Protein AF-X1IR39-F1 (afdb_monomer_lite)

Radius of gyration: 13.76 Å; chains: 1; bounding box: 29×26×39 Å

Foldseek 3Di:
DDDDDCQQDDWDPPDVPDTGTPHEGQADDPVPRHRQVVDDPVYSLLVCCVPPVPSSCCVVPVVPVVVVCVVVVHDRPPDNRDDD

Structure (mmCIF, N/CA/C/O backbone):
data_AF-X1IR39-F1
#
_entry.id   AF-X1IR39-F1
#
loop_
_atom_site.group_PDB
_atom_site.id
_atom_site.type_symbol
_atom_site.label_atom_id
_atom_site.label_alt_id
_atom_site.label_comp_id
_atom_site.label_asym_id
_atom_site.label_entity_id
_atom_site.label_seq_id
_atom_site.pdbx_PDB_ins_code
_atom_site.Cartn_x
_atom_site.Cartn_y
_atom_site.Cartn_z
_atom_site.occupancy
_atom_site.B_iso_or_equiv
_atom_site.auth_seq_id
_atom_site.auth_comp_id
_atom_site.auth_asym_id
_atom_site.auth_atom_id
_atom_site.pdbx_PDB_model_num
ATOM 1 N N . GLU A 1 1 ? 7.742 -2.376 26.744 1.00 77.12 1 GLU A N 1
ATOM 2 C CA . GLU A 1 1 ? 6.514 -2.315 25.926 1.00 77.12 1 GLU A CA 1
ATOM 3 C C . GLU A 1 1 ? 6.914 -2.154 24.465 1.00 77.12 1 GLU A C 1
ATOM 5 O O . GLU A 1 1 ? 7.886 -1.452 24.208 1.00 77.12 1 GLU A O 1
ATOM 10 N N . VAL A 1 2 ? 6.269 -2.858 23.532 1.00 83.62 2 VAL A N 1
ATOM 11 C CA . VAL A 1 2 ? 6.590 -2.762 22.096 1.00 83.62 2 VAL A CA 1
ATOM 12 C C . VAL A 1 2 ? 5.523 -1.889 21.437 1.00 83.62 2 VAL A C 1
ATOM 14 O O . VAL A 1 2 ? 4.354 -2.270 21.483 1.00 83.62 2 VAL A O 1
ATOM 17 N N . PRO A 1 3 ? 5.883 -0.742 20.836 1.00 88.19 3 PRO A N 1
ATOM 18 C CA . PRO A 1 3 ? 4.897 0.168 20.274 1.00 88.19 3 PRO A CA 1
ATOM 19 C C . PRO A 1 3 ? 4.225 -0.435 19.037 1.00 88.19 3 PRO A C 1
ATOM 21 O O . PRO A 1 3 ? 4.859 -1.110 18.215 1.00 88.19 3 PRO A O 1
ATOM 24 N N . VAL A 1 4 ? 2.937 -0.137 18.874 1.00 89.50 4 VAL A N 1
ATOM 25 C CA . VAL A 1 4 ? 2.207 -0.419 17.636 1.00 89.50 4 VAL A CA 1
ATOM 26 C C . VAL A 1 4 ? 2.817 0.422 16.515 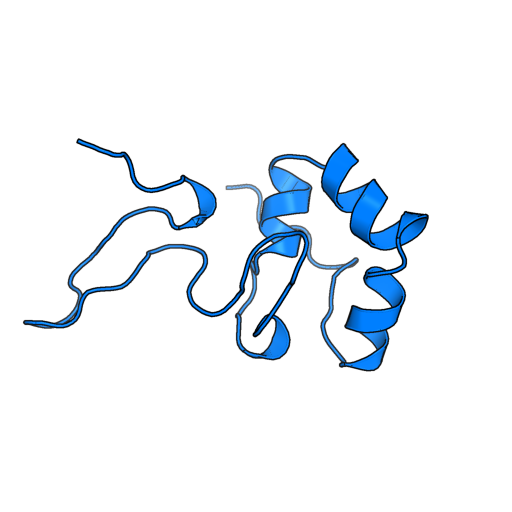1.00 89.50 4 VAL A C 1
ATOM 28 O O . VAL A 1 4 ? 3.089 1.609 16.678 1.00 89.50 4 VAL A O 1
ATOM 31 N N . ARG A 1 5 ? 3.060 -0.193 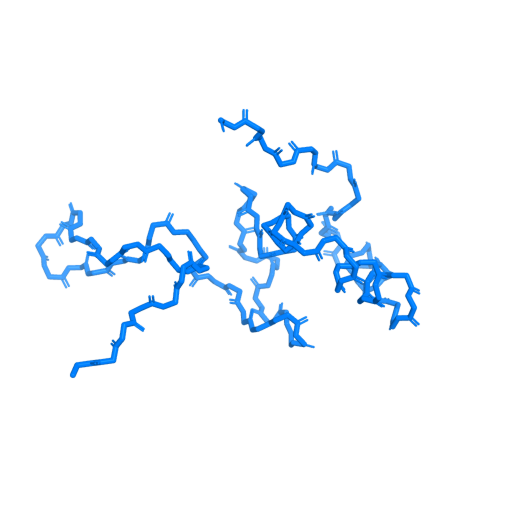15.355 1.00 87.94 5 ARG A N 1
ATOM 32 C CA . ARG A 1 5 ? 3.613 0.521 14.196 1.00 87.94 5 ARG A CA 1
ATOM 33 C C . ARG A 1 5 ? 2.595 1.527 13.659 1.00 87.94 5 ARG A C 1
ATOM 35 O O . ARG A 1 5 ? 1.433 1.180 13.460 1.00 87.94 5 ARG A O 1
ATOM 42 N N . GLU A 1 6 ? 3.068 2.712 13.285 1.00 90.00 6 GLU A N 1
ATOM 43 C CA . GLU A 1 6 ? 2.251 3.827 12.773 1.00 90.00 6 GLU A CA 1
ATOM 44 C C . GLU A 1 6 ? 1.351 3.472 11.580 1.00 90.00 6 GLU A C 1
ATOM 46 O O . GLU A 1 6 ? 0.317 4.110 11.381 1.00 90.00 6 GLU A O 1
ATOM 51 N N . ILE A 1 7 ? 1.721 2.449 10.798 1.00 88.94 7 ILE A N 1
ATOM 52 C CA . ILE A 1 7 ? 0.940 1.933 9.662 1.00 88.94 7 ILE A CA 1
ATOM 53 C C . ILE A 1 7 ? -0.401 1.312 10.082 1.00 88.94 7 ILE A C 1
ATOM 55 O O . ILE A 1 7 ? -1.341 1.273 9.288 1.00 88.94 7 ILE A O 1
ATOM 59 N N . TYR A 1 8 ? -0.501 0.848 11.328 1.00 90.38 8 TYR A N 1
ATOM 60 C CA . TYR A 1 8 ? -1.730 0.318 11.916 1.00 90.38 8 TYR A CA 1
ATOM 61 C C . TYR A 1 8 ? -2.521 1.403 12.662 1.00 90.38 8 TYR A C 1
ATOM 63 O O . TYR A 1 8 ? -3.732 1.276 12.824 1.00 90.38 8 TYR A O 1
ATOM 71 N N . GLY A 1 9 ? -1.878 2.514 13.028 1.00 91.06 9 GLY A N 1
ATOM 72 C CA . GLY A 1 9 ? -2.498 3.558 13.838 1.00 91.06 9 GLY A CA 1
ATOM 73 C C . GLY A 1 9 ? -2.700 3.082 15.274 1.00 91.06 9 GLY A C 1
ATOM 74 O O . GLY A 1 9 ? -1.792 2.506 15.867 1.00 91.06 9 GLY A O 1
ATOM 75 N N . GLU A 1 10 ? -3.889 3.312 15.815 1.00 92.94 10 GLU A N 1
ATOM 76 C CA . GLU A 1 10 ? -4.232 3.011 17.206 1.00 92.94 10 GLU A CA 1
ATOM 77 C C . GLU A 1 10 ? -5.062 1.736 17.307 1.00 92.94 10 GLU A C 1
ATOM 79 O O . GLU A 1 10 ? -5.790 1.382 16.376 1.00 92.94 10 GLU A O 1
ATOM 84 N N . ILE A 1 11 ? -4.969 1.060 18.452 1.00 92.62 11 ILE A N 1
ATOM 85 C CA . ILE A 1 11 ? -5.873 -0.031 18.810 1.00 92.62 11 ILE A CA 1
ATOM 86 C C . ILE A 1 11 ? -7.072 0.592 19.524 1.00 92.62 11 ILE A C 1
ATOM 88 O O . ILE A 1 11 ? -6.919 1.190 20.584 1.00 92.62 11 ILE A O 1
ATOM 92 N N . VAL A 1 12 ? -8.259 0.446 18.941 1.00 94.19 12 VAL A N 1
ATOM 93 C CA . VAL A 1 12 ? -9.518 0.995 19.457 1.00 94.19 12 VAL A CA 1
ATOM 94 C C . VAL A 1 12 ? -10.551 -0.110 19.657 1.00 94.19 12 VAL A C 1
ATOM 96 O O . VAL A 1 12 ? -10.526 -1.124 18.957 1.00 94.19 12 VAL A O 1
ATOM 99 N N . GLU A 1 13 ? -11.484 0.099 20.584 1.00 94.94 13 GLU A N 1
ATOM 100 C CA . GLU A 1 13 ? -12.553 -0.846 20.928 1.00 94.94 13 GLU A CA 1
ATOM 101 C C . GLU A 1 13 ? -13.938 -0.242 20.624 1.00 94.94 13 GLU A C 1
ATOM 103 O O . GLU A 1 13 ? -14.627 0.241 21.519 1.00 94.94 13 GLU A O 1
ATOM 108 N N . PRO A 1 14 ? -14.368 -0.205 19.350 1.00 87.94 14 PRO A N 1
ATOM 109 C CA . PRO A 1 14 ? -15.638 0.415 18.963 1.00 87.94 14 PRO A CA 1
ATOM 110 C C . PRO A 1 14 ? -16.877 -0.338 19.468 1.00 87.94 14 PRO A C 1
ATOM 112 O O . PRO A 1 14 ? -17.969 0.221 19.482 1.00 87.94 14 PRO A O 1
ATOM 115 N N . ALA A 1 15 ? -16.731 -1.609 19.839 1.00 89.75 15 ALA A N 1
ATOM 116 C CA . ALA A 1 15 ? -17.776 -2.413 20.457 1.00 89.75 15 ALA A CA 1
ATOM 117 C C . ALA A 1 15 ? -17.137 -3.295 21.527 1.00 89.75 15 ALA A C 1
ATOM 119 O O . ALA A 1 15 ? -16.035 -3.797 21.305 1.00 89.75 15 ALA A O 1
ATOM 120 N N . ALA A 1 16 ? -17.836 -3.499 22.644 1.00 89.44 16 ALA A N 1
ATOM 121 C CA . ALA A 1 16 ? -17.323 -4.252 23.785 1.00 89.44 16 ALA A CA 1
ATOM 122 C C . ALA A 1 16 ? -16.748 -5.616 23.353 1.00 89.44 16 ALA A C 1
ATOM 124 O O . ALA A 1 16 ? -17.433 -6.436 22.739 1.00 89.44 16 ALA A O 1
ATOM 125 N N . GLY A 1 17 ? -15.471 -5.831 23.651 1.00 90.00 17 GLY A N 1
ATOM 126 C CA . GLY A 1 17 ? -14.680 -7.012 23.323 1.00 90.00 17 GLY A CA 1
ATOM 127 C C . GLY A 1 17 ? -14.097 -7.052 21.907 1.00 90.00 17 GLY A C 1
ATOM 128 O O . GLY A 1 17 ? -13.423 -8.024 21.567 1.00 90.00 17 GLY A O 1
ATOM 129 N N . ARG A 1 18 ? -14.327 -6.043 21.054 1.00 91.88 18 ARG A N 1
ATOM 130 C CA . ARG A 1 18 ? -13.883 -6.048 19.650 1.00 91.88 18 ARG A CA 1
ATOM 131 C C . ARG A 1 18 ? -12.848 -4.965 19.373 1.00 91.88 18 ARG A C 1
ATOM 133 O O . ARG A 1 18 ? -13.188 -3.859 18.963 1.00 91.88 18 ARG A O 1
ATOM 140 N N . LEU A 1 19 ? -11.576 -5.335 19.494 1.00 91.69 19 LEU A N 1
ATOM 141 C CA . LEU A 1 19 ? -10.448 -4.480 19.130 1.00 91.69 19 LEU A CA 1
ATOM 142 C C . LEU A 1 19 ? -10.263 -4.389 17.606 1.00 91.69 19 LEU A C 1
ATOM 144 O O . LEU A 1 19 ? -10.431 -5.366 16.873 1.00 91.69 19 LEU A O 1
ATOM 148 N N . THR A 1 20 ? -9.879 -3.212 17.119 1.00 91.88 20 THR A N 1
ATOM 149 C CA . THR A 1 20 ? -9.486 -2.964 15.724 1.00 91.88 20 THR A CA 1
ATOM 150 C C . THR A 1 20 ? -8.372 -1.928 15.660 1.00 91.88 20 THR A C 1
ATOM 152 O O . THR A 1 20 ? -8.241 -1.087 16.539 1.00 91.88 20 THR A O 1
ATOM 155 N N . THR A 1 21 ? -7.610 -1.943 14.570 1.00 92.69 21 THR A N 1
ATOM 156 C CA . THR A 1 21 ? -6.679 -0.869 14.209 1.00 92.69 21 THR A CA 1
ATOM 157 C C . THR A 1 21 ? -7.407 0.277 13.490 1.00 92.69 21 THR A C 1
ATOM 159 O O . THR A 1 21 ? -8.467 0.047 12.892 1.00 92.69 21 THR A O 1
ATOM 162 N N . THR A 1 22 ? -6.881 1.507 13.535 1.00 91.25 22 THR A N 1
ATOM 163 C CA . THR A 1 22 ? -7.489 2.679 12.863 1.00 91.25 22 THR A CA 1
ATOM 164 C C . THR A 1 22 ? -7.047 2.868 11.409 1.00 91.25 22 THR A C 1
ATOM 166 O O . THR A 1 22 ? -7.783 3.479 10.636 1.00 91.25 22 THR A O 1
ATOM 169 N N . LYS A 1 23 ? -5.891 2.318 11.005 1.00 90.38 23 LYS A N 1
ATOM 170 C CA . LYS A 1 23 ? -5.361 2.406 9.629 1.00 90.38 23 LYS A CA 1
ATOM 171 C C . LYS A 1 23 ? -5.438 1.062 8.894 1.00 90.38 23 LYS A C 1
ATOM 173 O O . LYS A 1 23 ? -6.543 0.621 8.606 1.00 90.38 23 LYS A O 1
ATOM 178 N N . ALA A 1 24 ? -4.313 0.423 8.553 1.00 89.31 24 ALA A N 1
ATOM 179 C CA . ALA A 1 24 ? -4.321 -0.851 7.826 1.00 89.31 24 ALA A CA 1
ATOM 180 C C . ALA A 1 24 ? -4.925 -1.984 8.679 1.00 89.31 24 ALA A C 1
ATOM 182 O O . ALA A 1 24 ? -4.608 -2.104 9.868 1.00 89.31 24 ALA A O 1
ATOM 183 N N . LYS A 1 25 ? -5.782 -2.817 8.076 1.00 88.69 25 LYS A N 1
ATOM 184 C CA . LYS A 1 25 ? -6.542 -3.875 8.777 1.00 88.69 25 LYS A CA 1
ATOM 185 C C . LYS A 1 25 ? -6.452 -5.237 8.104 1.00 88.69 25 LYS A C 1
ATOM 187 O O . LYS A 1 25 ? -6.529 -6.262 8.774 1.00 88.69 25 LYS A O 1
ATOM 192 N N . ARG A 1 26 ? -6.381 -5.255 6.777 1.00 88.06 26 ARG A N 1
ATOM 193 C CA . ARG A 1 26 ? -6.555 -6.444 5.936 1.00 88.06 26 ARG A CA 1
ATOM 194 C C . ARG A 1 26 ? -5.365 -6.707 5.019 1.00 88.06 26 ARG A C 1
ATOM 196 O O . ARG A 1 26 ? -5.302 -7.795 4.459 1.00 88.06 26 ARG A O 1
ATOM 203 N N . THR A 1 27 ? -4.423 -5.763 4.916 1.00 91.50 27 THR A N 1
ATOM 204 C CA . THR A 1 27 ? -3.211 -5.910 4.094 1.00 91.50 27 THR A CA 1
ATOM 205 C C . THR A 1 27 ? -1.963 -6.298 4.897 1.00 91.50 27 THR A C 1
ATOM 207 O O . THR A 1 27 ? -1.603 -5.631 5.872 1.00 91.50 27 THR A O 1
ATOM 210 N N . GLY A 1 28 ? -1.236 -7.311 4.418 1.00 88.69 28 GLY A N 1
ATOM 211 C CA . GLY A 1 28 ? 0.111 -7.697 4.857 1.00 88.69 28 GLY A CA 1
ATOM 212 C C . GLY A 1 28 ? 1.183 -6.637 4.564 1.00 88.69 28 GLY A C 1
ATOM 213 O O . GLY A 1 28 ? 0.859 -5.512 4.200 1.00 88.69 28 GLY A O 1
ATOM 214 N N . CYS A 1 29 ? 2.469 -6.948 4.770 1.00 90.19 29 CYS A N 1
ATOM 215 C CA . CYS A 1 29 ? 3.588 -5.995 4.616 1.00 90.19 29 CYS A CA 1
ATOM 216 C C . CYS A 1 29 ? 3.747 -5.429 3.189 1.00 90.19 29 CYS A C 1
ATOM 218 O O . CYS A 1 29 ? 3.119 -5.919 2.255 1.00 90.19 29 CYS A O 1
ATOM 220 N N . THR A 1 30 ? 4.612 -4.422 3.012 1.00 88.81 30 THR A N 1
ATOM 221 C CA . THR A 1 30 ? 4.901 -3.812 1.696 1.00 88.81 30 THR A CA 1
ATOM 222 C C . THR A 1 30 ? 5.490 -4.812 0.698 1.00 88.81 30 THR A C 1
ATOM 224 O O . THR A 1 30 ? 5.221 -4.702 -0.489 1.00 88.81 30 THR A O 1
ATOM 227 N N . MET A 1 31 ? 6.200 -5.837 1.186 1.00 88.44 31 MET A N 1
ATOM 228 C CA . MET A 1 31 ? 6.744 -6.920 0.356 1.00 88.44 31 MET A CA 1
ATOM 229 C C . MET A 1 31 ? 5.693 -7.941 -0.090 1.00 88.44 31 MET A C 1
ATOM 231 O O . MET A 1 31 ? 5.819 -8.516 -1.162 1.00 88.44 31 MET A O 1
ATOM 235 N N . CYS A 1 32 ? 4.704 -8.240 0.759 1.00 89.31 32 CYS A N 1
ATOM 236 C CA . CYS A 1 32 ? 3.783 -9.360 0.552 1.00 89.31 32 CYS A CA 1
ATOM 237 C C . CYS A 1 32 ? 2.430 -8.917 -0.003 1.00 89.31 32 CYS A C 1
ATOM 239 O O . CYS A 1 32 ? 1.807 -9.678 -0.736 1.00 89.31 32 CYS A O 1
ATOM 241 N N . GLY A 1 33 ? 1.933 -7.738 0.388 1.00 91.44 33 GLY A N 1
ATOM 242 C CA . GLY A 1 33 ? 0.654 -7.194 -0.079 1.00 91.44 33 GLY A CA 1
ATOM 243 C C . GLY A 1 33 ? -0.567 -8.097 0.153 1.00 91.44 33 GLY A C 1
ATOM 244 O O . GLY A 1 33 ? -1.628 -7.844 -0.413 1.00 91.44 33 GLY A O 1
ATOM 245 N N . PHE A 1 34 ? -0.449 -9.164 0.953 1.00 93.62 34 PHE A N 1
ATOM 246 C CA . PHE A 1 34 ? -1.514 -10.152 1.107 1.00 93.62 34 PHE A CA 1
ATOM 247 C C . PHE A 1 34 ? -2.791 -9.499 1.622 1.00 93.62 34 PHE A C 1
ATOM 249 O O . PHE A 1 34 ? -2.750 -8.761 2.600 1.00 93.62 34 PHE A O 1
ATOM 256 N N . GLY A 1 35 ? -3.917 -9.765 0.964 1.00 93.62 35 GLY A N 1
ATOM 257 C CA . GLY A 1 35 ? -5.204 -9.176 1.333 1.00 93.62 35 GLY A CA 1
ATOM 258 C C . GLY A 1 35 ? -5.406 -7.720 0.895 1.00 93.62 35 GLY A C 1
ATOM 259 O O . GLY A 1 35 ? -6.412 -7.135 1.280 1.00 93.62 35 GLY A O 1
ATOM 260 N N . ILE A 1 36 ? -4.528 -7.146 0.056 1.00 94.12 36 ILE A N 1
ATOM 261 C CA . ILE A 1 36 ? -4.688 -5.771 -0.463 1.00 94.12 36 ILE A CA 1
ATOM 262 C C . ILE A 1 36 ? -6.043 -5.540 -1.155 1.00 94.12 36 ILE A C 1
ATOM 264 O O . ILE A 1 36 ? -6.659 -4.504 -0.954 1.00 94.12 36 ILE A O 1
ATOM 268 N N . HIS A 1 37 ? -6.566 -6.534 -1.878 1.00 92.12 37 HIS A N 1
ATOM 269 C CA . HIS A 1 37 ? -7.886 -6.484 -2.524 1.00 92.12 37 HIS A CA 1
ATOM 270 C C . HIS A 1 37 ? -9.070 -6.444 -1.535 1.00 92.12 37 HIS A C 1
ATOM 272 O O . HIS A 1 37 ? -10.203 -6.196 -1.936 1.00 92.12 37 HIS A O 1
ATOM 278 N N . LEU A 1 38 ? -8.829 -6.714 -0.247 1.00 93.88 38 LEU A N 1
ATOM 279 C CA . LEU A 1 38 ? -9.824 -6.636 0.830 1.00 93.88 38 LEU A CA 1
ATOM 280 C C . LEU A 1 38 ? -9.710 -5.332 1.633 1.00 93.88 38 LEU A C 1
ATOM 282 O O . LEU A 1 38 ? -10.541 -5.080 2.509 1.00 93.88 38 LEU A O 1
ATOM 286 N N . GLU A 1 39 ? -8.661 -4.543 1.401 1.00 91.81 39 GLU A N 1
ATOM 287 C CA . GLU A 1 39 ? -8.402 -3.292 2.103 1.00 91.81 39 GLU A CA 1
ATOM 288 C C . GLU A 1 39 ? -9.012 -2.123 1.339 1.00 91.81 39 GLU A C 1
ATOM 290 O O . GLU A 1 39 ? -8.851 -1.995 0.128 1.00 91.81 39 GLU A O 1
ATOM 295 N N . LYS A 1 40 ? -9.706 -1.244 2.061 1.00 89.69 40 LYS A N 1
ATOM 296 C CA . LYS A 1 40 ? -10.261 -0.028 1.467 1.00 89.69 40 LYS A CA 1
ATOM 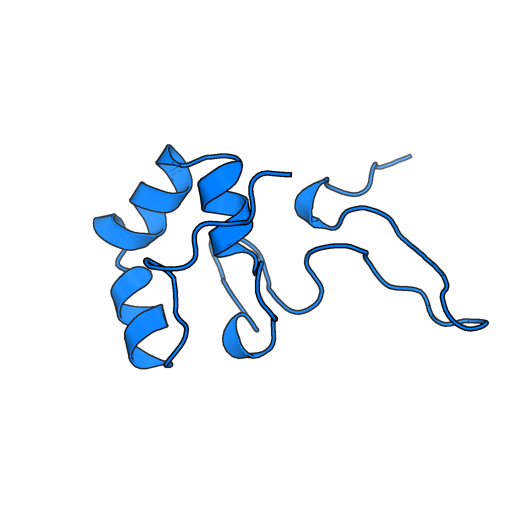297 C C . LYS A 1 40 ? -9.193 1.057 1.372 1.00 89.69 40 LYS A C 1
ATOM 299 O O . LYS A 1 40 ? -8.287 1.121 2.203 1.00 89.69 40 LYS A O 1
ATOM 304 N N . HIS A 1 41 ? -9.364 1.958 0.412 1.0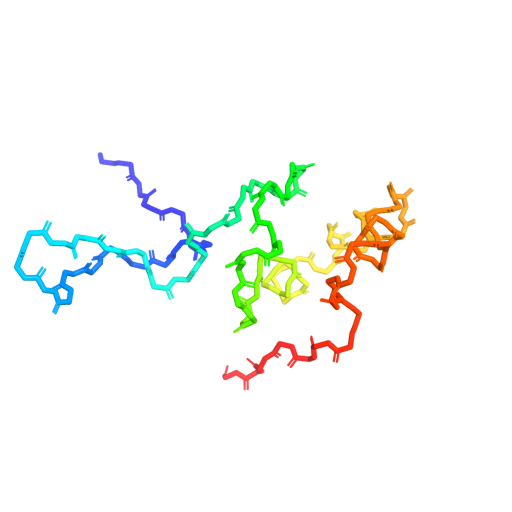0 89.25 41 HIS A N 1
ATOM 305 C CA . HIS A 1 41 ? -8.576 3.182 0.354 1.00 89.25 41 HIS A CA 1
ATOM 306 C C . HIS A 1 41 ? -8.809 4.073 1.600 1.00 89.25 41 HIS A C 1
ATOM 308 O O . HIS A 1 41 ? -9.943 4.137 2.089 1.00 89.25 41 HIS A O 1
ATOM 314 N N . PRO A 1 42 ? -7.775 4.767 2.117 1.00 91.38 42 PRO A N 1
ATOM 315 C CA . PRO A 1 42 ? -6.375 4.626 1.727 1.00 91.38 42 PRO A CA 1
ATOM 316 C C . PRO A 1 42 ? -5.786 3.302 2.247 1.00 91.38 42 PRO A C 1
ATOM 318 O O . PRO A 1 42 ? -5.671 3.067 3.460 1.00 91.38 42 PRO A O 1
ATOM 321 N N . HIS A 1 43 ? -5.402 2.441 1.305 1.00 91.50 43 HIS A N 1
ATOM 322 C CA . HIS A 1 43 ? -4.853 1.115 1.553 1.00 91.50 43 HIS A CA 1
ATOM 323 C C . HIS A 1 43 ? -3.335 1.198 1.776 1.00 91.50 43 HIS A C 1
ATOM 325 O O . HIS A 1 43 ? -2.743 2.282 1.761 1.00 91.50 43 HIS A O 1
ATOM 331 N N . ARG A 1 44 ? -2.666 0.062 2.010 1.00 91.56 44 ARG A N 1
ATOM 332 C CA . ARG A 1 44 ? -1.252 0.066 2.424 1.00 91.56 44 ARG A CA 1
ATOM 333 C C . ARG A 1 44 ? -0.326 0.778 1.439 1.00 91.56 44 ARG A C 1
ATOM 335 O O . ARG A 1 44 ? 0.581 1.477 1.883 1.00 91.56 44 ARG A O 1
ATOM 342 N N . PHE A 1 45 ? -0.547 0.610 0.137 1.00 93.25 45 PHE A N 1
ATOM 343 C CA . PHE A 1 45 ? 0.311 1.227 -0.871 1.00 93.25 45 PHE A CA 1
ATOM 344 C C . PHE A 1 45 ? 0.038 2.725 -1.058 1.00 93.25 45 PHE A C 1
ATOM 346 O O . PHE A 1 45 ? 0.977 3.446 -1.374 1.00 93.25 45 PHE A O 1
ATOM 353 N N . ASP A 1 46 ? -1.167 3.220 -0.752 1.00 92.44 46 ASP A N 1
ATOM 354 C CA . ASP A 1 46 ? -1.434 4.672 -0.737 1.00 92.44 46 ASP A CA 1
ATOM 355 C C . ASP A 1 46 ? -0.640 5.335 0.383 1.00 92.44 46 ASP A C 1
ATOM 357 O O . ASP A 1 46 ? 0.097 6.292 0.162 1.00 92.44 46 ASP A O 1
ATOM 361 N N . ARG A 1 47 ? -0.721 4.745 1.580 1.00 91.75 47 ARG A N 1
ATOM 362 C CA . ARG A 1 47 ? 0.008 5.221 2.759 1.00 91.75 47 ARG A CA 1
ATOM 363 C C . ARG A 1 47 ? 1.514 5.132 2.552 1.00 91.75 47 ARG A C 1
ATOM 365 O O . ARG A 1 47 ? 2.231 6.038 2.952 1.00 91.75 47 ARG A O 1
ATOM 372 N N . LEU A 1 48 ? 1.997 4.063 1.906 1.00 92.81 48 LEU A N 1
ATOM 373 C CA . LEU A 1 48 ? 3.414 3.931 1.563 1.00 92.81 48 LEU A CA 1
ATOM 374 C C . LEU A 1 48 ? 3.863 5.041 0.613 1.00 92.81 48 LEU A C 1
ATOM 376 O O . LEU A 1 48 ? 4.963 5.559 0.768 1.00 92.81 48 LEU A O 1
ATOM 380 N N . ARG A 1 49 ? 3.020 5.421 -0.351 1.00 93.31 49 ARG A N 1
ATOM 381 C CA . ARG A 1 49 ? 3.332 6.501 -1.285 1.00 93.31 49 ARG A CA 1
ATOM 382 C C . ARG A 1 49 ? 3.465 7.849 -0.584 1.00 93.31 49 ARG A C 1
ATOM 384 O O . ARG A 1 49 ? 4.377 8.599 -0.916 1.00 93.31 49 ARG A O 1
ATOM 391 N N . GLU A 1 50 ? 2.586 8.129 0.378 1.00 91.12 50 GLU A N 1
ATOM 392 C CA . GLU A 1 50 ? 2.645 9.331 1.220 1.00 91.12 50 GLU A CA 1
ATOM 393 C C . GLU A 1 50 ? 3.881 9.327 2.131 1.00 91.12 50 GLU A C 1
ATOM 395 O O . GLU A 1 50 ? 4.599 10.319 2.208 1.00 91.12 50 GLU A O 1
ATOM 400 N N . SER A 1 51 ? 4.153 8.209 2.813 1.00 91.00 51 SER A N 1
ATOM 401 C CA . SER A 1 51 ? 5.197 8.146 3.841 1.00 91.00 51 SER A CA 1
ATOM 402 C C . SER A 1 51 ? 6.605 7.925 3.285 1.00 91.00 51 SER A C 1
ATOM 404 O O . SER A 1 51 ? 7.586 8.332 3.900 1.00 91.00 51 SER A O 1
ATOM 406 N N . ASN A 1 52 ? 6.730 7.208 2.165 1.00 94.50 52 ASN A N 1
ATOM 407 C CA . ASN A 1 52 ? 8.004 6.835 1.553 1.00 94.50 52 ASN A CA 1
ATOM 408 C C . ASN A 1 52 ? 7.847 6.577 0.044 1.00 94.50 52 ASN A C 1
ATOM 410 O O . ASN A 1 52 ? 7.862 5.436 -0.430 1.00 94.50 52 ASN A O 1
ATOM 414 N N . TYR A 1 53 ? 7.750 7.660 -0.730 1.00 94.56 53 TYR A N 1
ATOM 415 C CA . TYR A 1 53 ? 7.591 7.592 -2.183 1.00 94.56 53 TYR A CA 1
ATOM 416 C C . TYR A 1 53 ? 8.689 6.778 -2.885 1.00 94.56 53 TYR A C 1
ATOM 418 O O . TYR A 1 53 ? 8.409 6.082 -3.857 1.00 94.56 53 TYR A O 1
ATOM 426 N N . LYS A 1 54 ? 9.936 6.825 -2.394 1.00 97.06 54 LYS A N 1
ATOM 427 C CA . LYS A 1 54 ? 11.053 6.084 -3.001 1.00 97.06 54 LYS A CA 1
ATOM 428 C C . LYS A 1 54 ? 10.841 4.573 -2.904 1.00 97.06 54 LYS A C 1
ATOM 430 O O . LYS A 1 54 ? 11.034 3.868 -3.890 1.00 97.06 54 LYS A O 1
ATOM 435 N N . GLU A 1 55 ? 10.431 4.081 -1.735 1.00 96.12 55 GLU A N 1
ATOM 436 C CA . GLU A 1 55 ? 10.098 2.662 -1.559 1.00 96.12 55 GLU A CA 1
ATOM 437 C C . GLU A 1 55 ? 8.851 2.284 -2.363 1.00 96.12 55 GLU A C 1
ATOM 439 O O . GLU A 1 55 ? 8.835 1.242 -3.016 1.00 96.12 55 GLU A O 1
ATOM 444 N N . TRP A 1 56 ? 7.825 3.138 -2.367 1.00 96.06 56 TRP A N 1
ATOM 445 C CA . TRP A 1 56 ? 6.642 2.917 -3.194 1.00 96.06 56 TRP A CA 1
ATOM 446 C C . TRP A 1 56 ? 7.000 2.784 -4.681 1.00 96.06 56 TRP A C 1
ATOM 448 O O . TRP A 1 56 ? 6.593 1.812 -5.311 1.00 96.06 56 TRP A O 1
ATOM 458 N N . HIS A 1 57 ? 7.807 3.701 -5.225 1.00 96.62 57 HIS A N 1
ATOM 459 C CA . HIS A 1 57 ? 8.241 3.674 -6.623 1.00 96.62 57 HIS A CA 1
ATOM 460 C C . HIS A 1 57 ? 8.997 2.384 -6.944 1.00 96.62 57 HIS A C 1
ATOM 462 O O . HIS A 1 57 ? 8.701 1.730 -7.942 1.00 96.62 57 HIS A O 1
ATOM 468 N N . PHE A 1 58 ? 9.931 1.994 -6.072 1.00 96.94 58 PHE A N 1
ATOM 469 C CA . PHE A 1 58 ? 10.682 0.752 -6.216 1.00 96.94 58 PHE A CA 1
ATOM 470 C C . PHE A 1 58 ? 9.756 -0.466 -6.325 1.00 96.94 58 PHE A C 1
ATOM 472 O O . PHE A 1 58 ? 9.903 -1.275 -7.238 1.00 96.94 58 PHE A O 1
ATOM 479 N N . TRP A 1 59 ? 8.756 -0.591 -5.446 1.00 96.38 59 TRP A N 1
ATOM 480 C CA . TRP A 1 59 ? 7.813 -1.707 -5.530 1.00 96.38 59 TRP A CA 1
ATOM 481 C C . TRP A 1 59 ? 6.949 -1.638 -6.786 1.00 96.38 59 TRP A C 1
ATOM 483 O O . TRP A 1 59 ? 6.849 -2.623 -7.521 1.00 96.38 59 TRP A O 1
ATOM 493 N N . MET A 1 60 ? 6.326 -0.486 -7.035 1.00 95.94 60 MET A N 1
ATOM 494 C CA . MET A 1 60 ? 5.334 -0.344 -8.094 1.00 95.94 60 MET A CA 1
ATOM 495 C C . MET A 1 60 ? 5.935 -0.490 -9.491 1.00 95.94 60 MET A C 1
ATOM 497 O O . MET A 1 60 ? 5.390 -1.242 -10.304 1.00 95.94 60 MET A O 1
ATOM 501 N N . TYR A 1 61 ? 7.053 0.189 -9.753 1.00 96.50 61 TYR A N 1
ATOM 502 C CA . TYR A 1 61 ? 7.667 0.259 -11.077 1.00 96.50 61 TYR A CA 1
ATOM 503 C C . TYR A 1 61 ? 8.808 -0.743 -11.247 1.00 96.50 61 TYR A C 1
ATOM 505 O O . TYR A 1 61 ? 8.787 -1.510 -12.210 1.00 96.50 61 TYR A O 1
ATOM 513 N N . ASP A 1 62 ? 9.758 -0.794 -10.310 1.00 97.38 62 ASP A N 1
ATOM 514 C CA . ASP A 1 62 ? 10.993 -1.570 -10.506 1.00 97.38 62 ASP A CA 1
ATOM 515 C C . ASP A 1 62 ? 10.774 -3.067 -10.243 1.00 97.38 62 ASP A C 1
ATOM 517 O O . ASP A 1 62 ? 11.256 -3.914 -10.993 1.00 97.38 62 ASP A O 1
ATOM 521 N N . GLN A 1 63 ? 10.012 -3.410 -9.199 1.00 96.31 63 GLN A N 1
ATOM 522 C CA . GLN A 1 63 ? 9.655 -4.799 -8.872 1.00 96.31 63 GLN A CA 1
ATOM 523 C C . GLN A 1 63 ? 8.376 -5.276 -9.577 1.00 96.31 63 GLN A C 1
ATOM 525 O O . GLN A 1 63 ? 8.028 -6.453 -9.506 1.00 96.31 63 GLN A O 1
ATOM 530 N N . GLY A 1 64 ? 7.665 -4.378 -10.263 1.00 94.81 64 GLY A N 1
ATOM 531 C CA . GLY A 1 64 ? 6.491 -4.720 -11.064 1.00 94.81 64 GLY A CA 1
ATOM 532 C C . GLY A 1 64 ? 5.206 -4.977 -10.271 1.00 94.81 64 GLY A C 1
ATOM 533 O O . GLY A 1 64 ? 4.257 -5.520 -10.843 1.00 94.81 64 GLY A O 1
ATOM 534 N N . TRP A 1 65 ? 5.120 -4.561 -9.000 1.00 95.44 65 TRP A N 1
ATOM 535 C CA . TRP A 1 65 ? 3.872 -4.670 -8.230 1.00 95.44 65 TRP A CA 1
ATOM 536 C C . TRP A 1 65 ? 2.710 -3.945 -8.894 1.00 95.44 65 TRP A C 1
ATOM 538 O O . TRP A 1 65 ? 1.587 -4.438 -8.836 1.00 95.44 65 TRP A O 1
ATOM 548 N N . GLY A 1 66 ? 2.967 -2.832 -9.584 1.00 95.31 66 GLY A N 1
ATOM 549 C CA . GLY A 1 66 ? 1.924 -2.103 -10.294 1.00 95.31 66 GLY A CA 1
ATOM 550 C C . GLY A 1 66 ? 1.192 -2.978 -11.315 1.00 95.31 66 GLY A C 1
ATOM 551 O O . GLY A 1 66 ? -0.032 -2.948 -11.399 1.00 95.31 66 GLY A O 1
ATOM 552 N N . LYS A 1 67 ? 1.916 -3.859 -12.021 1.00 96.31 67 LYS A N 1
ATOM 553 C CA . LYS A 1 67 ? 1.313 -4.810 -12.970 1.00 96.31 67 LYS A CA 1
ATOM 554 C C . LYS A 1 67 ? 0.448 -5.848 -12.262 1.00 96.31 67 LYS A C 1
ATOM 556 O O . LYS A 1 67 ? -0.635 -6.162 -12.745 1.00 96.31 67 LYS A O 1
ATOM 561 N N . VAL A 1 68 ? 0.910 -6.362 -11.120 1.00 94.81 68 VAL A N 1
ATOM 562 C CA . VAL A 1 68 ? 0.158 -7.334 -10.311 1.00 94.81 68 VAL A CA 1
ATOM 563 C C . VAL A 1 68 ? -1.130 -6.707 -9.788 1.00 94.81 68 VAL A C 1
ATOM 565 O O . VAL A 1 68 ? -2.193 -7.296 -9.953 1.00 94.81 68 VAL A O 1
ATOM 568 N N . LEU A 1 69 ? -1.052 -5.504 -9.213 1.00 95.12 69 LEU A N 1
ATOM 569 C CA . LEU A 1 69 ? -2.207 -4.776 -8.684 1.00 95.12 69 LEU A CA 1
ATOM 570 C C . LEU A 1 69 ? -3.218 -4.455 -9.788 1.00 95.12 69 LEU A C 1
ATOM 572 O O . LEU A 1 69 ? -4.401 -4.744 -9.625 1.00 95.12 69 LEU A O 1
ATOM 576 N N . SER A 1 70 ? -2.754 -3.974 -10.946 1.00 95.62 70 SER A N 1
ATOM 577 C CA . SER A 1 70 ? -3.615 -3.768 -12.115 1.00 95.62 70 SER A CA 1
ATOM 578 C C . SER A 1 70 ? -4.271 -5.066 -12.597 1.00 95.62 70 SER A C 1
ATOM 580 O O . SER A 1 70 ? -5.455 -5.055 -12.921 1.00 95.62 70 SER A O 1
ATOM 582 N N . TYR A 1 71 ? -3.545 -6.189 -12.601 1.00 96.06 71 TYR A N 1
ATOM 583 C CA . TYR A 1 71 ? -4.087 -7.495 -12.988 1.00 96.06 71 TYR A CA 1
ATOM 584 C C . TYR A 1 71 ? -5.212 -7.969 -12.057 1.00 96.06 71 TYR A C 1
ATOM 586 O O . TYR A 1 71 ? -6.199 -8.529 -12.528 1.00 96.06 71 TYR A O 1
ATOM 594 N N . ILE A 1 72 ? -5.103 -7.711 -10.750 1.00 94.75 72 ILE A N 1
ATOM 595 C CA . ILE A 1 72 ? -6.141 -8.066 -9.767 1.00 94.75 72 ILE A CA 1
ATOM 596 C C . ILE A 1 72 ? -7.197 -6.966 -9.558 1.00 94.75 72 ILE A C 1
ATOM 598 O O . ILE A 1 72 ? -8.016 -7.078 -8.648 1.00 94.75 72 ILE A O 1
ATOM 602 N N . GLY A 1 73 ? -7.187 -5.906 -10.374 1.00 93.69 73 GLY A N 1
ATOM 603 C CA . GLY A 1 73 ? -8.175 -4.825 -10.316 1.00 93.69 73 GLY A CA 1
ATOM 604 C C . GLY A 1 73 ? -8.050 -3.902 -9.099 1.00 93.69 73 GLY A C 1
ATOM 605 O O . GLY A 1 73 ? -9.034 -3.284 -8.703 1.00 93.69 73 GLY A O 1
ATOM 606 N N . VAL A 1 74 ? -6.864 -3.809 -8.493 1.00 93.56 74 VAL A N 1
ATOM 607 C CA . VAL A 1 74 ? -6.580 -2.883 -7.389 1.00 93.56 74 VAL A CA 1
ATOM 608 C C . VAL A 1 74 ? -5.927 -1.623 -7.951 1.00 93.56 74 VAL A C 1
ATOM 610 O O . VAL A 1 74 ? -4.839 -1.677 -8.528 1.00 93.56 74 VAL A O 1
ATOM 613 N N . GLU A 1 75 ? -6.587 -0.478 -7.785 1.00 93.38 75 GLU A N 1
ATOM 614 C CA . GLU A 1 75 ? -6.032 0.816 -8.184 1.00 93.38 75 GLU A CA 1
ATOM 615 C C . GLU A 1 75 ? -4.887 1.225 -7.253 1.00 93.38 75 GLU A C 1
ATOM 617 O O . GLU A 1 75 ? -5.019 1.165 -6.039 1.00 93.38 75 GLU A O 1
ATOM 622 N N . TRP A 1 76 ? -3.757 1.662 -7.811 1.00 92.81 76 TRP A N 1
ATOM 623 C CA . TRP A 1 76 ? -2.560 1.995 -7.021 1.00 92.81 76 TRP A CA 1
ATOM 624 C C . TRP A 1 76 ? -1.881 3.306 -7.444 1.00 92.81 76 TRP A C 1
ATOM 626 O O . TRP A 1 76 ? -1.150 3.911 -6.661 1.00 92.81 76 TRP A O 1
ATOM 636 N N . GLU A 1 77 ? -2.117 3.771 -8.675 1.00 87.75 77 GLU A N 1
ATOM 637 C CA . GLU A 1 77 ? -1.445 4.946 -9.246 1.00 87.75 77 GLU A CA 1
ATOM 638 C C . GLU A 1 77 ? -2.242 6.248 -9.038 1.00 87.75 77 GLU A C 1
ATOM 640 O O . GLU A 1 77 ? -1.675 7.298 -8.737 1.00 87.75 77 GL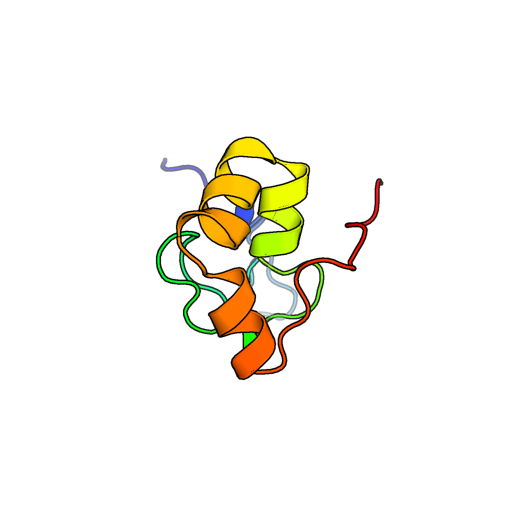U A O 1
ATOM 645 N N . LYS A 1 78 ? 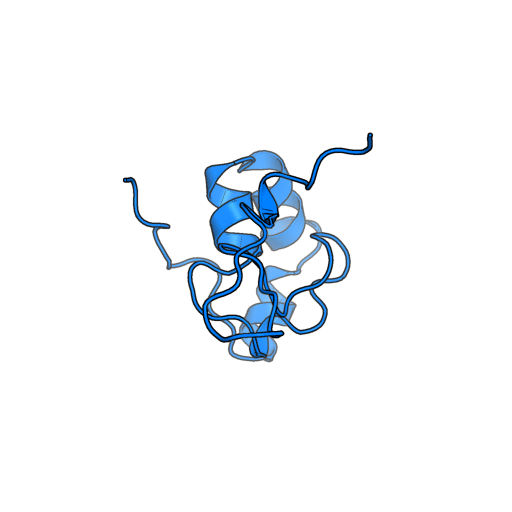-3.574 6.190 -9.154 1.00 74.38 78 LYS A N 1
ATOM 646 C CA . LYS A 1 78 ? -4.432 7.385 -9.262 1.00 74.38 78 LYS A CA 1
ATOM 647 C C . LYS A 1 78 ? -4.986 7.912 -7.941 1.00 74.38 78 LYS A C 1
ATOM 649 O O . LYS A 1 78 ? -5.514 9.021 -7.914 1.00 74.38 78 LYS A O 1
ATOM 654 N N . HIS A 1 79 ? -4.859 7.173 -6.842 1.00 63.62 79 HIS A N 1
ATOM 655 C CA . HIS A 1 79 ? -5.396 7.636 -5.568 1.00 63.62 79 HIS A CA 1
ATOM 656 C C . HIS A 1 79 ? -4.440 8.650 -4.943 1.00 63.62 79 HIS A C 1
ATOM 658 O O . HIS A 1 79 ? -3.460 8.255 -4.322 1.00 63.62 79 HIS A O 1
ATOM 664 N N . GLN A 1 80 ? -4.661 9.958 -5.137 1.00 54.38 80 GLN A N 1
ATOM 665 C CA . GLN A 1 80 ? -4.049 10.999 -4.301 1.00 54.38 80 GLN A CA 1
ATOM 666 C C . GLN A 1 80 ? -4.542 10.805 -2.877 1.00 54.38 80 GLN A C 1
ATOM 668 O O . GLN A 1 80 ? -5.614 11.273 -2.512 1.00 54.38 80 GLN A O 1
ATOM 673 N N . GLY A 1 81 ? -3.767 10.023 -2.125 1.00 49.91 81 GLY A N 1
ATOM 674 C CA . GLY A 1 81 ? -3.923 9.873 -0.699 1.00 49.91 81 GLY A CA 1
ATOM 675 C C . GLY A 1 81 ? -4.164 11.247 -0.081 1.00 49.91 81 GLY A C 1
ATOM 676 O O . GLY A 1 81 ? -3.454 12.212 -0.379 1.00 49.91 81 GLY A O 1
ATOM 677 N N . VAL A 1 82 ? -5.309 11.357 0.586 1.00 41.03 82 VAL A N 1
ATOM 678 C CA . VAL A 1 82 ? -5.871 12.622 1.045 1.00 41.03 82 VAL A CA 1
ATOM 679 C C . VAL A 1 82 ? -4.840 13.284 1.952 1.00 41.03 82 VAL A C 1
ATOM 681 O O . VAL A 1 82 ? -4.580 12.797 3.049 1.00 41.03 82 VAL A O 1
ATOM 684 N N . LEU A 1 83 ? -4.264 14.391 1.477 1.00 36.72 83 LEU A N 1
ATOM 685 C CA . LEU A 1 83 ? -3.571 15.360 2.317 1.00 36.72 83 LEU A CA 1
ATOM 686 C C . LEU A 1 83 ? -4.600 15.872 3.334 1.00 36.72 83 LEU A C 1
ATOM 688 O O . LEU A 1 83 ? -5.507 16.619 2.966 1.00 36.72 83 LEU A O 1
ATOM 692 N N . ILE A 1 84 ? -4.493 15.404 4.577 1.00 36.50 84 ILE A N 1
ATOM 693 C CA . ILE A 1 84 ? -5.066 16.069 5.751 1.00 36.50 84 ILE A CA 1
ATOM 694 C C . ILE A 1 84 ? -3.971 16.964 6.321 1.00 36.50 84 ILE A C 1
ATOM 696 O O . ILE A 1 84 ? -2.838 16.449 6.467 1.00 36.50 84 ILE A O 1
#

Sequence (84 aa):
EVPVREIYGEIVEPAAGRLTTTKAKRTGCTMCGFGIHLEKHPHRFDRLRESNYKEWHFWMYDQGWGKVLSYIGVEWEKHQGVLI

Organism: NCBI:txid412755

Secondary structure (DSSP, 8-state):
-PPPPTTT--EEEEETTEEEESS-SS---TTT-TTGGGSPSS-HHHHHHHH-HHHHHIIIIIS-HHHHHHHTT---SS------

pLDDT: mean 88.71, std 12.43, range [36.5, 97.38]